Protein AF-A0A971KIL4-F1 (afdb_monomer_lite)

Secondary structure (DSSP, 8-state):
-----------------------------S---------------S-------------SHHHHHHHHHHHHHHHHHHHHHHHHHHHHHHHTT-HHHHHHHHHHHHHHHHHHHHHHHHHHHH-

Radius of gyration: 26.53 Å; chains: 1; bounding box: 62×63×62 Å

pLDDT: mean 71.05, std 25.46, range [34.28, 98.44]

Sequence (123 aa):
MHTNEHNKDGSCGCGHDHSHEHTHEHKHEGGCGCGHDHSHEHKHEDGCGCGHDHSHKVSGPDETLALLSYMLDHNRHHAEDLHEIYHSLEANGKKEAAAILHEAMDDFNKANDKLEKALKLVK

Foldseek 3Di:
DDDDDDDDDDDDDDDDDDPDDDDDDDDDPDDDPDDDDDDDDPDPDDDDPPPPPPPPPCPDLVSVLVVLVVVLVVLVVVLVVLVVVLVVCVVVVVVVVSVVSVVVSVVSVVVSVVSVVVSVVSD

Structure (mmCIF, N/CA/C/O backbone):
data_AF-A0A971KIL4-F1
#
_entry.id   AF-A0A971KIL4-F1
#
loop_
_atom_site.group_PDB
_atom_site.id
_atom_site.type_symbol
_atom_site.label_atom_id
_atom_site.label_alt_id
_atom_site.label_comp_id
_atom_site.label_asym_id
_atom_site.label_entity_id
_atom_site.label_seq_id
_atom_site.pdbx_PDB_ins_code
_atom_site.Cartn_x
_atom_site.Cartn_y
_atom_site.Cartn_z
_atom_site.occupancy
_atom_site.B_iso_or_equiv
_atom_site.auth_seq_id
_atom_site.auth_comp_id
_atom_site.auth_asym_id
_atom_site.auth_atom_id
_atom_site.pdbx_PDB_model_num
ATOM 1 N N . MET A 1 1 ? 47.989 -52.802 9.999 1.00 34.53 1 MET A N 1
ATOM 2 C CA . MET A 1 1 ? 48.931 -52.771 8.863 1.00 34.53 1 MET A CA 1
ATOM 3 C C . MET A 1 1 ? 48.214 -52.119 7.687 1.00 34.53 1 MET A C 1
ATOM 5 O O . MET A 1 1 ? 47.060 -52.459 7.478 1.00 34.53 1 MET A O 1
ATOM 9 N N . HIS A 1 2 ? 48.882 -51.140 7.060 1.00 37.81 2 HIS A N 1
ATOM 10 C CA . HIS A 1 2 ? 48.668 -50.468 5.756 1.00 37.81 2 HIS A CA 1
ATOM 11 C C . HIS A 1 2 ? 47.762 -51.199 4.730 1.00 37.81 2 HIS A C 1
ATOM 13 O O . HIS A 1 2 ? 47.792 -52.422 4.694 1.00 37.81 2 HIS A O 1
ATOM 19 N N . THR A 1 3 ? 46.960 -50.578 3.850 1.00 41.16 3 THR A N 1
ATOM 20 C CA . THR A 1 3 ? 47.078 -49.412 2.914 1.00 41.16 3 THR A CA 1
ATOM 21 C C . THR A 1 3 ? 45.628 -49.005 2.479 1.00 41.16 3 THR A C 1
ATOM 23 O O . THR A 1 3 ? 44.708 -49.732 2.837 1.00 4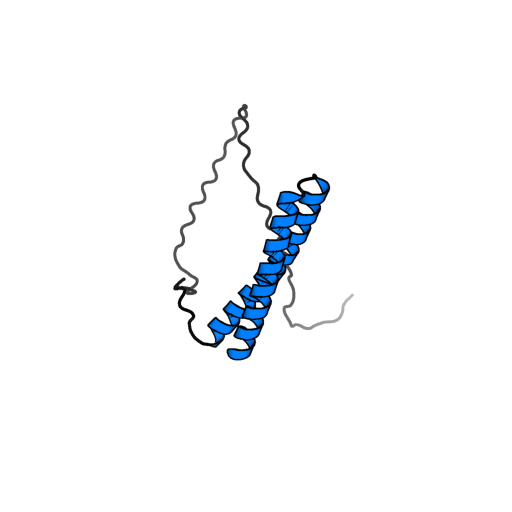1.16 3 THR A O 1
ATOM 26 N N . ASN A 1 4 ? 45.254 -47.915 1.779 1.00 41.50 4 ASN A N 1
ATOM 27 C CA . ASN A 1 4 ? 45.772 -47.346 0.525 1.00 41.50 4 ASN A CA 1
ATOM 28 C C . ASN A 1 4 ? 45.097 -45.981 0.165 1.00 41.50 4 ASN A C 1
ATOM 30 O O . ASN A 1 4 ? 43.887 -45.924 -0.018 1.00 41.50 4 ASN A O 1
ATOM 34 N N . GLU A 1 5 ? 45.918 -44.926 0.106 1.00 38.88 5 GLU A N 1
ATOM 35 C CA . GLU A 1 5 ? 46.035 -43.756 -0.811 1.00 38.88 5 GLU A CA 1
ATOM 36 C C . GLU A 1 5 ? 44.861 -43.007 -1.527 1.00 38.88 5 GLU A C 1
ATOM 38 O O . GLU A 1 5 ? 44.067 -43.609 -2.238 1.00 38.88 5 GLU A O 1
ATOM 43 N N . HIS A 1 6 ? 44.956 -41.650 -1.449 1.00 44.16 6 HIS A N 1
ATOM 44 C CA . HIS A 1 6 ? 44.762 -40.549 -2.450 1.00 44.16 6 HIS A CA 1
ATOM 45 C C . HIS A 1 6 ? 43.407 -40.375 -3.210 1.00 44.16 6 HIS A C 1
ATOM 47 O O . HIS A 1 6 ? 42.876 -41.331 -3.745 1.00 44.16 6 HIS A O 1
ATOM 53 N N . ASN A 1 7 ? 42.785 -39.185 -3.391 1.00 41.22 7 ASN A N 1
ATOM 54 C CA . ASN A 1 7 ? 43.293 -37.875 -3.861 1.00 41.22 7 ASN A CA 1
ATOM 55 C C . ASN A 1 7 ? 42.334 -36.666 -3.605 1.00 41.22 7 ASN A C 1
ATOM 57 O O . ASN A 1 7 ? 41.164 -36.840 -3.284 1.00 41.22 7 ASN A O 1
ATOM 61 N N . LYS A 1 8 ? 42.891 -35.453 -3.791 1.00 49.41 8 LYS A N 1
ATOM 62 C CA . LYS A 1 8 ? 42.362 -34.069 -3.669 1.00 49.41 8 LYS A CA 1
ATOM 63 C C . LYS A 1 8 ? 41.214 -33.709 -4.631 1.00 49.41 8 LYS A C 1
ATOM 65 O O . LYS A 1 8 ? 41.348 -34.086 -5.784 1.00 49.41 8 LYS A O 1
ATOM 70 N N . ASP A 1 9 ? 40.307 -32.813 -4.200 1.00 42.34 9 ASP A N 1
ATOM 71 C CA . ASP A 1 9 ? 40.035 -31.443 -4.723 1.00 42.34 9 ASP A CA 1
ATOM 72 C C . ASP A 1 9 ? 38.568 -30.960 -4.546 1.00 42.34 9 ASP A C 1
ATOM 74 O O . ASP A 1 9 ? 37.626 -31.738 -4.597 1.00 42.34 9 ASP A O 1
ATOM 78 N N . GLY A 1 10 ? 38.371 -29.654 -4.287 1.00 45.25 10 GLY A N 1
ATOM 79 C CA . GLY A 1 10 ? 37.047 -28.997 -4.277 1.00 45.25 10 GLY A CA 1
ATOM 80 C C . GLY A 1 10 ? 36.606 -28.398 -2.932 1.00 45.25 10 GLY A C 1
ATOM 81 O O . GLY A 1 10 ? 35.824 -28.996 -2.201 1.00 45.25 10 GLY A O 1
ATOM 82 N N . SER A 1 11 ? 37.086 -27.190 -2.614 1.00 48.53 11 SER A N 1
ATOM 83 C CA . SER A 1 11 ? 36.646 -26.392 -1.457 1.00 48.53 11 SER A CA 1
ATOM 84 C C . SER A 1 11 ? 35.153 -26.052 -1.549 1.00 48.53 11 SER A C 1
ATOM 86 O O . SER A 1 11 ? 34.736 -25.312 -2.440 1.00 48.53 11 SER A O 1
ATOM 88 N N . CYS A 1 12 ? 34.362 -26.577 -0.615 1.00 42.00 12 CYS A N 1
ATOM 89 C CA . CYS A 1 12 ? 32.964 -26.231 -0.392 1.00 42.00 12 CYS A CA 1
ATOM 90 C C . CYS A 1 12 ? 32.706 -26.144 1.118 1.00 42.00 12 CYS A C 1
ATOM 92 O O . CYS A 1 12 ? 33.065 -27.063 1.852 1.00 42.00 12 CYS A O 1
ATOM 94 N N . GLY A 1 13 ? 32.015 -25.082 1.545 1.00 45.31 13 GLY A N 1
ATOM 95 C CA . GLY A 1 13 ? 31.061 -25.179 2.652 1.00 45.31 13 GLY A CA 1
ATOM 96 C C . GLY A 1 13 ? 31.432 -24.503 3.973 1.00 45.31 13 GLY A C 1
ATOM 97 O O . GLY A 1 13 ? 31.966 -25.145 4.868 1.00 45.31 13 GLY A O 1
ATOM 98 N N . CYS A 1 14 ? 30.998 -23.253 4.143 1.00 44.22 14 CYS A N 1
ATOM 99 C CA . CYS A 1 14 ? 30.299 -22.768 5.346 1.00 44.22 14 CYS A CA 1
ATOM 100 C C . CYS A 1 14 ? 29.639 -21.421 4.966 1.00 44.22 14 CYS A C 1
ATOM 102 O O . CYS A 1 14 ? 30.295 -20.553 4.415 1.00 44.22 14 CYS A O 1
ATOM 104 N N . GLY A 1 15 ? 28.333 -21.177 5.073 1.00 50.25 15 GLY A N 1
ATOM 105 C CA . GLY A 1 15 ? 27.386 -21.698 6.043 1.00 50.25 15 GLY A CA 1
ATOM 106 C C . GLY A 1 15 ? 27.563 -20.953 7.357 1.00 50.25 15 GLY A C 1
ATOM 107 O O . GLY A 1 15 ? 28.082 -21.562 8.279 1.00 50.25 15 GLY A O 1
ATOM 108 N N . HIS A 1 16 ? 27.184 -19.670 7.427 1.00 42.47 16 HIS A N 1
ATOM 109 C CA . HIS A 1 16 ? 26.877 -19.020 8.702 1.00 42.47 16 HIS A CA 1
ATOM 110 C C . HIS A 1 16 ? 25.734 -18.009 8.562 1.00 42.47 16 HIS A C 1
ATOM 112 O O . HIS A 1 16 ? 25.772 -17.083 7.757 1.00 42.47 16 HIS A O 1
ATOM 118 N N . ASP A 1 17 ? 24.714 -18.286 9.364 1.00 45.03 17 ASP A N 1
ATOM 119 C CA . ASP A 1 17 ? 23.582 -17.460 9.753 1.00 45.03 17 ASP A CA 1
ATOM 120 C C . ASP A 1 17 ? 24.074 -16.198 10.483 1.00 45.03 17 ASP A C 1
ATOM 122 O O . ASP A 1 17 ? 24.933 -16.289 11.363 1.00 45.03 17 ASP A O 1
ATOM 126 N N . HIS A 1 18 ? 23.555 -15.024 10.120 1.00 46.28 18 HIS A N 1
ATOM 127 C CA . HIS A 1 18 ? 23.805 -13.793 10.868 1.00 46.28 18 HIS A CA 1
ATOM 128 C C . HIS A 1 18 ? 22.567 -13.423 11.689 1.00 46.28 18 HIS A C 1
ATOM 130 O O . HIS A 1 18 ? 21.834 -12.495 11.356 1.00 46.28 18 HIS A O 1
ATOM 136 N N . SER A 1 19 ? 22.362 -14.133 12.798 1.00 39.00 19 SER A N 1
ATOM 137 C CA . SER A 1 19 ? 21.598 -13.624 13.935 1.00 39.00 19 SER A CA 1
ATOM 138 C C . SER A 1 19 ? 22.345 -12.436 14.549 1.00 39.00 19 SER A C 1
ATOM 140 O O . SER A 1 19 ? 23.365 -12.612 15.217 1.00 39.00 19 SER A O 1
ATOM 142 N N . HIS A 1 20 ? 21.855 -11.216 14.327 1.00 48.28 20 HIS A N 1
ATOM 143 C CA . HIS A 1 20 ? 22.354 -10.035 15.029 1.00 48.28 20 HIS A CA 1
ATOM 144 C C . 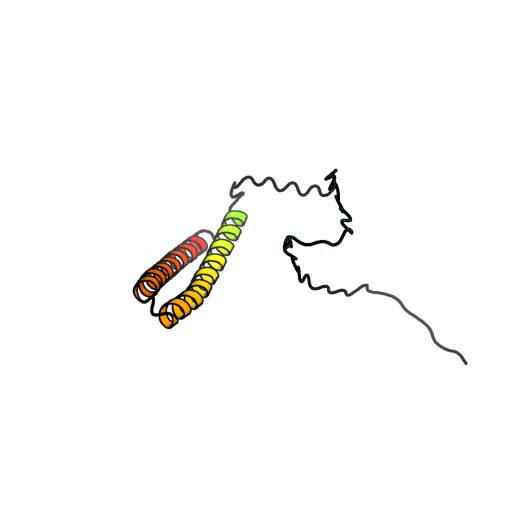HIS A 1 20 ? 21.530 -9.797 16.300 1.00 48.28 20 HIS A C 1
ATOM 146 O O . HIS A 1 20 ? 20.505 -9.117 16.272 1.00 48.28 20 HIS A O 1
ATOM 152 N N . GLU A 1 21 ? 22.002 -10.331 17.430 1.00 34.28 21 GLU A N 1
ATOM 153 C CA . GLU A 1 21 ? 21.591 -9.836 18.747 1.00 34.28 21 GLU A CA 1
ATOM 154 C C . GLU A 1 21 ? 22.125 -8.412 18.938 1.00 34.28 21 GLU A C 1
ATOM 156 O O . GLU A 1 21 ? 23.303 -8.135 18.706 1.00 34.28 21 GLU A O 1
ATOM 161 N N . HIS A 1 22 ? 21.260 -7.504 19.375 1.00 50.06 22 HIS A N 1
ATOM 162 C CA . HIS A 1 22 ? 21.653 -6.194 19.878 1.00 50.06 22 HIS A CA 1
ATOM 163 C C . HIS A 1 22 ? 21.232 -6.098 21.341 1.00 50.06 22 HIS A C 1
ATOM 165 O O . HIS A 1 22 ? 20.062 -6.254 21.687 1.00 50.06 22 HIS A O 1
ATOM 171 N N . THR A 1 23 ? 22.207 -5.856 22.210 1.00 35.62 23 THR A N 1
ATOM 172 C CA . THR A 1 23 ? 22.003 -5.592 23.631 1.00 35.62 23 THR A CA 1
ATOM 173 C C . THR A 1 23 ? 21.821 -4.090 23.842 1.00 35.62 23 THR A C 1
ATOM 175 O O . THR A 1 23 ? 22.643 -3.281 23.417 1.00 35.62 23 THR A O 1
ATOM 178 N N . HIS A 1 24 ? 20.726 -3.701 24.497 1.00 47.81 24 HIS A N 1
ATOM 179 C CA . HIS A 1 24 ? 20.520 -2.331 24.963 1.00 47.81 24 HIS A CA 1
ATOM 180 C C . HIS A 1 24 ? 21.047 -2.174 26.392 1.00 47.81 24 HIS A C 1
ATOM 182 O O . HIS A 1 24 ? 20.821 -3.019 27.258 1.00 47.81 24 HIS A O 1
ATOM 188 N N . GLU A 1 25 ? 21.744 -1.068 26.636 1.00 34.56 25 GLU A N 1
ATOM 189 C CA . GLU A 1 25 ? 22.311 -0.724 27.935 1.00 34.56 25 GLU A CA 1
ATOM 190 C C . GLU A 1 25 ? 21.208 -0.227 28.890 1.00 34.56 25 GLU A C 1
ATOM 192 O O . GLU A 1 25 ? 20.620 0.839 28.697 1.00 34.56 25 GLU A O 1
ATOM 197 N N . HIS A 1 26 ? 20.925 -0.992 29.947 1.00 46.47 26 HIS A N 1
ATOM 198 C CA . HIS A 1 26 ? 20.151 -0.520 31.094 1.00 46.47 26 HIS A CA 1
ATOM 199 C C . HIS A 1 26 ? 21.110 0.052 32.139 1.00 46.47 26 HIS A C 1
ATOM 201 O O . HIS A 1 26 ? 21.836 -0.688 32.804 1.00 46.47 26 HIS A O 1
ATOM 207 N N . LYS A 1 27 ? 21.095 1.374 32.336 1.00 36.97 27 LYS A N 1
ATOM 208 C CA . LYS A 1 27 ? 21.819 1.987 33.451 1.00 36.97 27 LYS A CA 1
ATOM 209 C C . LYS A 1 27 ? 21.053 1.740 34.753 1.00 36.97 27 LYS A C 1
ATOM 211 O O . LYS A 1 27 ? 20.082 2.431 35.052 1.00 36.97 27 LYS A O 1
ATOM 216 N N . HIS A 1 28 ? 21.505 0.765 35.534 1.00 40.69 28 HIS A N 1
ATOM 217 C CA . HIS A 1 28 ? 21.125 0.631 36.936 1.00 40.69 28 HIS A CA 1
ATOM 218 C C . HIS A 1 28 ? 21.890 1.672 37.770 1.00 40.69 28 HIS A C 1
ATOM 220 O O . HIS A 1 28 ? 23.121 1.664 37.819 1.00 40.69 28 HIS A O 1
ATOM 226 N N . GLU A 1 29 ? 21.173 2.570 38.450 1.00 45.03 29 GLU A N 1
ATOM 227 C CA . GLU A 1 29 ? 21.714 3.263 39.622 1.00 45.03 29 GLU A CA 1
ATOM 228 C C . GLU A 1 29 ? 21.949 2.220 40.721 1.00 45.03 29 GLU A C 1
ATOM 230 O O . GLU A 1 29 ? 21.014 1.793 41.396 1.00 45.03 29 GLU A O 1
ATOM 235 N N . GLY A 1 30 ? 23.192 1.764 40.887 1.00 42.97 30 GLY A N 1
ATOM 236 C CA . GLY A 1 30 ? 23.525 0.875 41.998 1.00 42.97 30 GLY A CA 1
ATOM 237 C C . GLY A 1 30 ? 24.836 0.114 41.849 1.00 42.97 30 GLY A C 1
ATOM 238 O O . GLY A 1 30 ? 24.864 -0.981 41.308 1.00 42.97 30 GLY A O 1
ATOM 239 N N . GLY A 1 31 ? 25.905 0.696 42.396 1.00 49.31 31 GLY A N 1
ATOM 240 C CA . GLY A 1 31 ? 27.009 0.009 43.077 1.00 49.31 31 GLY A CA 1
ATOM 241 C C . GLY A 1 31 ? 27.484 -1.358 42.567 1.00 49.31 31 GLY A C 1
ATOM 242 O O . GLY A 1 31 ? 27.201 -2.370 43.198 1.00 49.31 31 GLY A O 1
ATOM 243 N N . CYS A 1 32 ? 28.361 -1.373 41.563 1.00 41.34 32 CYS A N 1
ATOM 244 C CA . CYS A 1 32 ? 29.484 -2.315 41.522 1.00 41.34 32 CYS A CA 1
ATOM 245 C C . CYS A 1 32 ? 30.609 -1.737 40.647 1.00 41.34 32 CYS A C 1
ATOM 247 O O . CYS A 1 32 ? 30.411 -1.434 39.474 1.00 41.34 32 CYS A O 1
ATOM 249 N N . GLY A 1 33 ? 31.775 -1.503 41.252 1.00 50.66 33 GLY A N 1
ATOM 250 C CA . GLY A 1 33 ? 32.936 -0.865 40.634 1.00 50.66 33 GLY A CA 1
ATOM 251 C C . GLY A 1 33 ? 33.735 -1.809 39.739 1.00 50.66 33 GLY A C 1
ATOM 252 O O . GLY A 1 33 ? 34.812 -2.256 40.124 1.00 50.66 33 GLY A O 1
ATOM 253 N N . CYS A 1 34 ? 33.230 -2.067 38.537 1.00 48.56 34 CYS A N 1
ATOM 254 C CA . CYS A 1 34 ? 33.982 -2.698 37.452 1.00 48.56 34 CYS A CA 1
ATOM 255 C C . CYS A 1 34 ? 33.519 -2.159 36.088 1.00 48.56 34 CYS A C 1
ATOM 257 O O . CYS A 1 34 ? 33.018 -2.889 35.240 1.00 48.56 34 CYS A O 1
ATOM 259 N N . GLY A 1 35 ? 33.682 -0.849 35.886 1.00 42.19 35 GLY A N 1
ATOM 260 C CA . GLY A 1 35 ? 33.575 -0.236 34.565 1.00 42.19 35 GLY A CA 1
ATOM 261 C C . GLY A 1 35 ? 34.864 -0.472 33.786 1.00 42.19 35 GLY A C 1
ATOM 262 O O . GLY A 1 35 ? 35.849 0.225 34.014 1.00 42.19 35 GLY A O 1
ATOM 263 N N . HIS A 1 36 ? 34.872 -1.456 32.892 1.00 46.16 36 HIS A N 1
ATOM 264 C CA . HIS A 1 36 ? 35.843 -1.466 31.804 1.00 46.16 36 HIS A CA 1
ATOM 265 C C . HIS A 1 36 ? 35.183 -0.812 30.593 1.00 46.16 36 HIS A C 1
ATOM 267 O O . HIS A 1 36 ? 34.281 -1.374 29.980 1.00 46.16 36 HIS A O 1
ATOM 273 N N . ASP A 1 37 ? 35.621 0.411 30.312 1.00 46.53 37 ASP A N 1
ATOM 274 C CA . ASP A 1 37 ? 35.336 1.134 29.081 1.00 46.53 37 ASP A CA 1
ATOM 275 C C . ASP A 1 37 ? 36.111 0.456 27.943 1.00 46.53 37 ASP A C 1
ATOM 277 O O . ASP A 1 37 ? 37.342 0.378 27.977 1.00 46.53 37 ASP A O 1
ATOM 281 N N . HIS A 1 38 ? 35.398 -0.084 26.959 1.00 49.03 38 HIS A N 1
ATOM 282 C CA . HIS A 1 38 ? 35.995 -0.517 25.700 1.00 49.03 38 HIS A CA 1
ATOM 283 C C . HIS A 1 38 ? 35.612 0.485 24.613 1.00 49.03 38 HIS A C 1
ATOM 285 O O . HIS A 1 38 ? 34.733 0.232 23.794 1.00 49.03 38 HIS A O 1
ATOM 291 N N . SER A 1 39 ? 36.281 1.638 24.601 1.00 40.41 39 SER A N 1
ATOM 292 C CA . SER A 1 39 ? 36.290 2.516 23.434 1.00 40.41 39 SER A CA 1
ATOM 293 C C . SER A 1 39 ? 37.088 1.853 22.306 1.00 40.41 39 SER A C 1
ATOM 295 O O . SER A 1 39 ? 38.319 1.779 22.348 1.00 40.41 39 SER A O 1
ATOM 297 N N . HIS A 1 40 ? 36.387 1.333 21.298 1.00 47.88 40 HIS A N 1
ATOM 298 C CA . HIS A 1 40 ? 36.994 0.992 20.017 1.00 47.88 40 HIS A CA 1
ATOM 299 C C . HIS A 1 40 ? 36.880 2.195 19.081 1.00 47.88 40 HIS A C 1
ATOM 301 O O . HIS A 1 40 ? 35.817 2.516 18.553 1.00 47.88 40 HIS A O 1
ATOM 307 N N . GLU A 1 41 ? 38.012 2.861 18.877 1.00 37.78 41 GLU A N 1
ATOM 308 C CA . GLU A 1 41 ? 38.193 3.871 17.844 1.00 37.78 41 GLU A CA 1
ATOM 309 C C . GLU A 1 41 ? 38.161 3.171 16.473 1.00 37.78 41 GLU A C 1
ATOM 311 O O . GLU A 1 41 ? 39.140 2.561 16.038 1.00 37.78 41 GLU A O 1
ATOM 316 N N . HIS A 1 42 ? 37.019 3.207 15.782 1.00 48.91 42 HIS A N 1
ATOM 317 C CA . HIS A 1 42 ? 36.951 2.747 14.397 1.00 48.91 42 HIS A CA 1
ATOM 318 C C . HIS A 1 42 ? 37.537 3.817 13.475 1.00 48.91 42 HIS A C 1
ATOM 320 O O . HIS A 1 42 ? 36.844 4.677 12.933 1.00 48.91 42 HIS A O 1
ATOM 326 N N . LYS A 1 43 ? 38.856 3.737 13.288 1.00 36.91 43 LYS A N 1
ATOM 327 C CA . LYS A 1 43 ? 39.549 4.325 12.144 1.00 36.91 43 LYS A CA 1
ATOM 328 C C . LYS A 1 43 ? 39.020 3.650 10.872 1.00 36.91 43 LYS A C 1
ATOM 330 O O . LYS A 1 43 ? 39.376 2.512 10.580 1.00 36.91 43 LYS A O 1
ATOM 335 N N . HIS A 1 44 ? 38.173 4.335 10.110 1.00 46.53 44 HIS A N 1
ATOM 336 C CA . HIS A 1 44 ? 37.916 3.964 8.720 1.00 46.53 44 HIS A CA 1
ATOM 337 C C . HIS A 1 44 ? 39.003 4.594 7.840 1.00 46.53 44 HIS A C 1
ATOM 339 O O . HIS A 1 44 ? 38.785 5.632 7.225 1.00 46.53 44 HIS A O 1
ATOM 345 N N . GLU A 1 45 ? 40.189 3.982 7.816 1.00 42.00 45 GLU A N 1
ATOM 346 C CA . GLU A 1 45 ? 41.163 4.189 6.737 1.00 42.00 45 GLU A CA 1
ATOM 347 C C . GLU A 1 45 ? 40.999 3.049 5.719 1.00 42.00 45 GLU A C 1
ATOM 349 O O . GLU A 1 45 ? 41.356 1.903 5.982 1.00 42.00 45 GLU A O 1
ATOM 354 N N . ASP A 1 46 ? 40.371 3.413 4.597 1.00 48.88 46 ASP A N 1
ATOM 355 C CA . ASP A 1 46 ? 40.573 2.947 3.220 1.00 48.88 46 ASP A CA 1
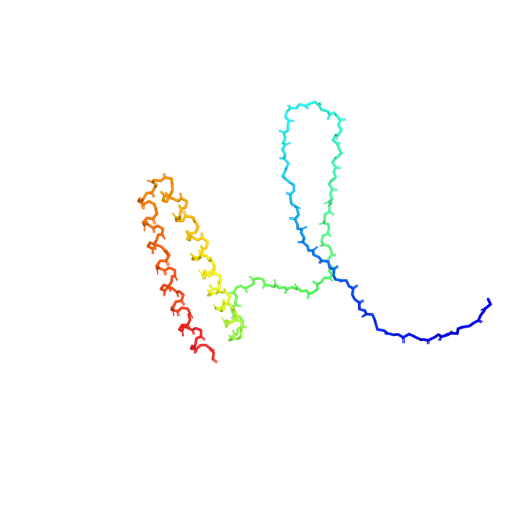ATOM 356 C C . ASP A 1 46 ? 40.658 1.437 2.926 1.00 48.88 46 ASP A C 1
ATOM 358 O O . ASP A 1 46 ? 41.654 0.779 3.223 1.00 48.88 46 ASP A O 1
ATOM 362 N N . GLY A 1 47 ? 39.692 0.902 2.156 1.00 46.94 47 GLY A N 1
ATOM 363 C CA . GLY A 1 47 ? 39.983 -0.352 1.445 1.00 46.94 47 GLY A CA 1
ATOM 364 C C . GLY A 1 47 ? 38.883 -1.190 0.794 1.00 46.94 47 GLY A C 1
ATOM 365 O O . GLY A 1 47 ? 39.212 -2.273 0.323 1.00 46.94 47 GLY A O 1
ATOM 366 N N . CYS A 1 48 ? 37.625 -0.753 0.687 1.00 41.31 48 CYS A N 1
ATOM 367 C CA . CYS A 1 48 ? 36.770 -1.222 -0.416 1.00 41.31 48 CYS A CA 1
ATOM 368 C C . CYS A 1 48 ? 36.356 -0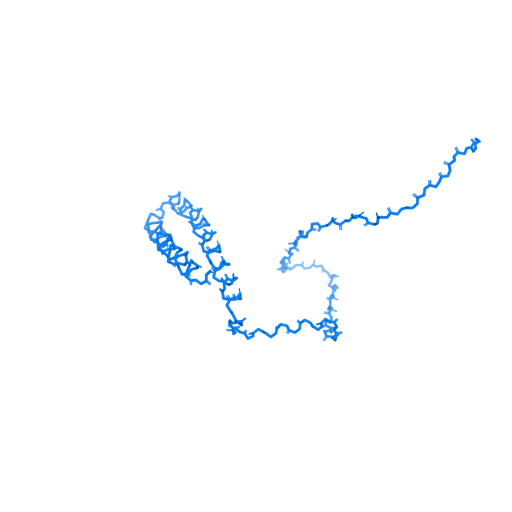.011 -1.229 1.00 41.31 48 CYS A C 1
ATOM 370 O O . CYS A 1 48 ? 35.572 0.812 -0.766 1.00 41.31 48 CYS A O 1
ATOM 372 N N . GLY A 1 49 ? 36.886 0.086 -2.449 1.00 46.22 49 GLY A N 1
ATOM 373 C CA . GLY A 1 49 ? 36.476 1.034 -3.485 1.00 46.22 49 GLY A CA 1
ATOM 374 C C . GLY A 1 49 ? 35.072 0.748 -4.016 1.00 46.22 49 GLY A C 1
ATOM 375 O O . GLY A 1 49 ? 34.856 0.703 -5.220 1.00 46.22 49 GLY A O 1
ATOM 376 N N . CYS A 1 50 ? 34.123 0.542 -3.117 1.00 44.06 50 CYS A N 1
ATOM 377 C CA . CYS A 1 50 ? 32.708 0.508 -3.389 1.00 44.06 50 CYS A CA 1
ATOM 378 C C . CYS A 1 50 ? 32.117 1.829 -2.872 1.00 44.06 50 CYS A C 1
ATOM 380 O O . CYS A 1 50 ? 31.292 1.874 -1.964 1.00 44.06 50 CYS A O 1
ATOM 382 N N . GLY A 1 51 ? 32.618 2.933 -3.444 1.00 45.12 51 GLY A N 1
ATOM 383 C CA . GLY A 1 51 ? 32.031 4.260 -3.315 1.00 45.12 51 GLY A CA 1
ATOM 384 C C . GLY A 1 51 ? 30.674 4.266 -4.002 1.00 45.12 51 GLY A C 1
ATOM 385 O O . GLY A 1 51 ? 30.554 4.701 -5.144 1.00 45.12 51 GLY A O 1
ATOM 386 N N . HIS A 1 52 ? 29.657 3.742 -3.328 1.00 48.62 52 HIS A N 1
ATOM 387 C CA . HIS A 1 52 ? 28.285 4.008 -3.710 1.00 48.62 52 HIS A CA 1
ATOM 388 C C . HIS A 1 52 ? 27.953 5.408 -3.209 1.00 48.62 52 HIS A C 1
ATOM 390 O O . HIS A 1 52 ? 27.533 5.625 -2.077 1.00 48.62 52 HIS A O 1
ATOM 396 N N . ASP A 1 53 ? 28.243 6.368 -4.081 1.00 46.66 53 ASP A N 1
ATOM 397 C CA . ASP A 1 53 ? 27.632 7.684 -4.089 1.00 46.66 53 ASP A CA 1
ATOM 398 C C . ASP A 1 53 ? 26.120 7.502 -3.886 1.00 46.66 53 ASP A C 1
ATOM 400 O O . ASP A 1 53 ? 25.422 7.016 -4.773 1.00 46.66 53 ASP A O 1
ATOM 404 N N . HIS A 1 54 ? 25.599 7.855 -2.706 1.00 49.88 54 HIS A N 1
ATOM 405 C CA . HIS A 1 54 ? 24.156 7.930 -2.445 1.00 49.88 54 HIS A CA 1
ATOM 406 C C . HIS A 1 54 ? 23.548 9.156 -3.140 1.00 49.88 54 HIS A C 1
ATOM 408 O O . HIS A 1 54 ? 22.761 9.913 -2.571 1.00 49.88 54 HIS A O 1
ATOM 414 N N . SER A 1 55 ? 23.919 9.381 -4.395 1.00 51.31 55 SER A N 1
ATOM 415 C CA . SER A 1 55 ? 23.140 10.221 -5.273 1.00 51.31 55 SER A CA 1
ATOM 416 C C . SER A 1 55 ? 21.899 9.414 -5.612 1.00 51.31 55 SER A C 1
ATOM 418 O O . SER A 1 55 ? 21.972 8.414 -6.319 1.00 51.31 55 SER A O 1
ATOM 420 N N . HIS A 1 56 ? 20.746 9.835 -5.086 1.00 50.28 56 HIS A N 1
ATOM 421 C CA . HIS A 1 56 ? 19.410 9.362 -5.476 1.00 50.28 56 HIS A CA 1
ATOM 422 C C . HIS A 1 56 ? 19.080 9.745 -6.930 1.00 50.28 56 HIS A C 1
ATOM 424 O O . HIS A 1 56 ? 18.002 10.248 -7.252 1.00 50.28 56 HIS A O 1
ATOM 430 N N . LYS A 1 57 ? 20.041 9.571 -7.828 1.00 57.78 57 LYS A N 1
ATOM 431 C CA . LYS A 1 57 ? 19.859 9.674 -9.253 1.00 57.78 57 LYS A CA 1
ATOM 432 C C . LYS A 1 57 ? 19.519 8.273 -9.702 1.00 57.78 57 LYS A C 1
ATOM 434 O O . LYS A 1 57 ? 20.370 7.397 -9.662 1.00 57.78 57 LYS A O 1
ATOM 439 N N . VAL A 1 58 ? 18.274 8.086 -10.118 1.00 59.69 58 VAL A N 1
ATOM 440 C CA . VAL A 1 58 ? 17.850 6.856 -10.780 1.00 59.69 58 VAL A CA 1
ATOM 441 C C . VAL A 1 58 ? 18.715 6.716 -12.037 1.00 59.69 58 VAL A C 1
ATOM 443 O O . VAL A 1 58 ? 18.507 7.423 -13.028 1.00 59.69 58 VAL A O 1
ATOM 446 N N . SER A 1 59 ? 19.775 5.914 -11.964 1.00 66.81 59 SER A N 1
ATOM 447 C CA . SER A 1 59 ? 20.818 5.841 -12.983 1.00 66.81 59 SER A CA 1
ATOM 448 C C . SER A 1 59 ? 20.428 4.781 -14.003 1.00 66.81 59 SER A C 1
ATOM 450 O O . SER A 1 59 ? 20.948 3.674 -14.065 1.00 66.81 59 SER A O 1
ATOM 452 N N . GLY A 1 60 ? 19.472 5.161 -14.848 1.00 75.62 60 GLY A N 1
ATOM 453 C CA . GLY A 1 60 ? 19.079 4.393 -16.022 1.00 75.62 60 GLY A CA 1
ATOM 454 C C . GLY A 1 60 ? 17.823 3.531 -15.844 1.00 75.62 60 GLY A C 1
ATOM 455 O O . GLY A 1 60 ? 17.257 3.428 -14.750 1.00 75.62 60 GLY A O 1
ATOM 456 N N . PRO A 1 61 ? 17.336 2.947 -16.953 1.00 82.06 61 PRO A N 1
ATOM 457 C CA . PRO A 1 61 ? 16.083 2.193 -16.979 1.00 82.06 61 PRO A CA 1
ATOM 458 C C . PRO A 1 61 ? 16.118 0.948 -16.080 1.00 82.06 61 PRO A C 1
ATOM 460 O O . PRO A 1 61 ? 15.136 0.685 -15.389 1.00 82.06 61 PRO A O 1
ATOM 463 N N . ASP A 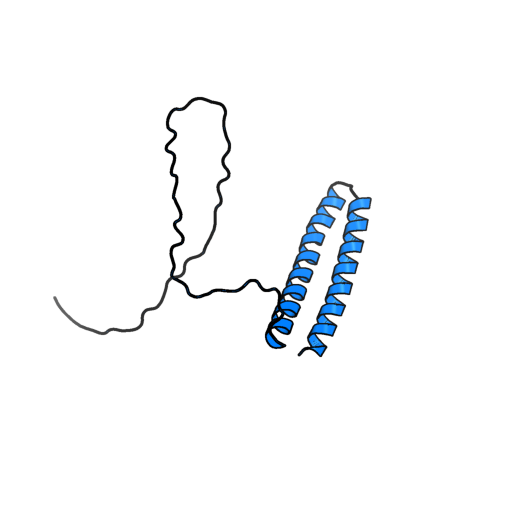1 62 ? 17.252 0.247 -16.009 1.00 87.56 62 ASP A N 1
ATOM 464 C CA . ASP A 1 62 ? 17.394 -0.966 -15.192 1.00 87.56 62 ASP A CA 1
ATOM 465 C C . ASP A 1 62 ? 17.332 -0.662 -13.688 1.00 87.56 62 ASP A C 1
ATOM 467 O O . ASP A 1 62 ? 16.650 -1.360 -12.938 1.00 87.56 62 ASP A O 1
ATOM 471 N N . GLU A 1 63 ? 17.969 0.425 -13.242 1.00 88.25 63 GLU A N 1
ATOM 472 C CA . GLU A 1 63 ? 17.877 0.873 -11.848 1.00 88.25 63 GLU A CA 1
ATOM 473 C C . GLU A 1 63 ? 16.464 1.368 -11.512 1.00 88.25 63 GLU A C 1
ATOM 475 O O . GLU A 1 63 ? 15.930 1.054 -10.449 1.00 88.25 63 GLU A O 1
ATOM 480 N N . THR A 1 64 ? 15.811 2.072 -12.446 1.00 90.12 64 THR A N 1
ATOM 481 C CA . THR A 1 64 ? 14.404 2.489 -12.296 1.00 90.12 64 THR A CA 1
ATOM 482 C C . THR A 1 64 ? 13.494 1.280 -12.085 1.00 90.12 64 THR A C 1
ATOM 484 O O . THR A 1 64 ? 12.626 1.288 -11.211 1.00 90.12 64 THR A O 1
ATOM 487 N N . LEU A 1 65 ? 13.700 0.225 -12.874 1.00 92.75 65 LEU A N 1
ATOM 488 C CA . LEU A 1 65 ? 12.935 -1.011 -12.794 1.00 92.75 65 LEU A CA 1
ATOM 489 C C . LEU A 1 65 ? 13.203 -1.764 -11.488 1.00 92.75 65 LEU A C 1
ATOM 491 O O . LEU A 1 65 ? 12.253 -2.243 -10.863 1.00 92.75 65 LEU A O 1
ATOM 495 N N . ALA A 1 66 ? 14.462 -1.840 -11.054 1.00 93.06 66 ALA A N 1
ATOM 496 C CA . ALA A 1 66 ? 14.835 -2.453 -9.783 1.00 93.06 66 ALA A CA 1
ATOM 497 C C . ALA A 1 66 ? 14.186 -1.718 -8.602 1.00 93.06 66 ALA A C 1
ATOM 499 O O . ALA A 1 66 ? 13.552 -2.350 -7.756 1.00 93.06 66 ALA A O 1
ATOM 500 N N . LEU A 1 67 ? 14.254 -0.383 -8.590 1.00 93.25 67 LEU A N 1
ATOM 501 C CA . LEU A 1 67 ? 13.673 0.436 -7.532 1.00 93.25 67 LEU A CA 1
ATOM 502 C C . LEU A 1 67 ? 12.146 0.319 -7.489 1.00 93.25 67 LEU A C 1
ATOM 504 O O . LEU A 1 67 ? 11.580 0.117 -6.419 1.00 93.25 67 LEU A O 1
ATOM 508 N N . LEU A 1 68 ? 11.464 0.398 -8.636 1.00 93.75 68 LEU A N 1
ATOM 509 C CA . LEU A 1 68 ? 10.007 0.229 -8.690 1.00 93.75 68 LEU A CA 1
ATOM 510 C C . LEU A 1 68 ? 9.571 -1.172 -8.248 1.00 93.75 68 LEU A C 1
ATOM 512 O O . LEU A 1 68 ? 8.556 -1.302 -7.566 1.00 93.75 68 LEU A O 1
ATOM 516 N N . SER A 1 69 ? 10.336 -2.207 -8.610 1.00 95.50 69 SER A N 1
ATOM 517 C CA . SER A 1 69 ? 10.074 -3.583 -8.170 1.00 95.50 69 SER A CA 1
ATOM 518 C C . SER A 1 69 ? 10.202 -3.705 -6.655 1.00 95.50 69 SER A C 1
ATOM 520 O O . SER A 1 69 ? 9.302 -4.239 -6.012 1.00 95.50 69 SER A O 1
ATOM 522 N N . TYR A 1 70 ? 11.282 -3.157 -6.092 1.00 95.88 70 TYR A N 1
ATOM 523 C CA . TYR A 1 70 ? 11.516 -3.137 -4.651 1.00 95.88 70 TYR A CA 1
ATOM 524 C C . TYR A 1 70 ? 10.401 -2.397 -3.905 1.00 95.88 70 TYR A C 1
ATOM 526 O O . TYR A 1 70 ? 9.848 -2.926 -2.949 1.00 95.88 70 TYR A O 1
ATOM 534 N N . MET A 1 71 ? 10.022 -1.199 -4.359 1.00 95.75 71 MET A N 1
ATOM 535 C CA . MET A 1 71 ? 8.987 -0.402 -3.692 1.00 95.75 71 MET A CA 1
ATOM 536 C C . MET A 1 71 ? 7.614 -1.082 -3.732 1.00 95.75 71 MET A C 1
ATOM 538 O O . MET A 1 71 ? 6.863 -1.004 -2.764 1.00 95.75 71 MET A O 1
ATOM 542 N N . LEU A 1 72 ? 7.282 -1.769 -4.830 1.00 96.12 72 LEU A N 1
ATOM 543 C CA . LEU A 1 72 ? 6.047 -2.548 -4.925 1.00 96.12 72 LEU A CA 1
ATOM 544 C C . LEU A 1 72 ? 6.034 -3.714 -3.930 1.00 96.12 72 LEU A C 1
ATOM 546 O O . LEU A 1 72 ? 5.032 -3.921 -3.249 1.00 96.12 72 LEU A O 1
ATOM 550 N N . ASP A 1 73 ? 7.127 -4.469 -3.857 1.00 96.38 73 ASP A N 1
ATOM 551 C CA . ASP A 1 73 ? 7.258 -5.595 -2.932 1.00 96.38 73 ASP A CA 1
ATOM 552 C C . ASP A 1 73 ? 7.180 -5.127 -1.471 1.00 96.38 73 ASP A C 1
ATOM 554 O O . ASP A 1 73 ? 6.369 -5.618 -0.686 1.00 96.38 73 ASP A O 1
ATOM 558 N N . HIS A 1 74 ? 7.916 -4.065 -1.147 1.00 95.31 74 HIS A N 1
ATOM 559 C CA . HIS A 1 74 ? 7.934 -3.461 0.179 1.00 95.31 74 HIS A CA 1
ATOM 560 C C . HIS A 1 74 ? 6.557 -2.942 0.615 1.00 95.31 74 HIS A C 1
ATOM 562 O O . HIS A 1 74 ? 6.114 -3.190 1.736 1.00 95.31 74 HIS A O 1
ATOM 568 N N . ASN A 1 75 ? 5.828 -2.273 -0.281 1.00 93.75 75 ASN A N 1
ATOM 569 C CA . ASN A 1 75 ? 4.486 -1.789 0.030 1.00 93.75 75 ASN A CA 1
ATOM 570 C C . ASN A 1 75 ? 3.471 -2.922 0.231 1.00 93.75 75 ASN A C 1
ATOM 572 O O . ASN A 1 75 ? 2.502 -2.739 0.967 1.00 93.75 75 ASN A O 1
ATOM 576 N N . ARG A 1 76 ? 3.641 -4.073 -0.433 1.00 95.31 76 ARG A N 1
ATOM 577 C CA . ARG A 1 76 ? 2.789 -5.251 -0.201 1.00 95.31 76 ARG A CA 1
ATOM 578 C C . ARG A 1 76 ? 3.026 -5.819 1.191 1.00 95.31 76 ARG A C 1
ATOM 580 O O . ARG A 1 76 ? 2.059 -6.028 1.912 1.00 95.31 76 ARG A O 1
ATOM 587 N N . HIS A 1 77 ? 4.289 -5.948 1.587 1.00 95.50 77 HIS A N 1
ATOM 588 C CA . HIS A 1 77 ? 4.643 -6.379 2.935 1.00 95.50 77 HIS A CA 1
ATOM 589 C C . HIS A 1 77 ? 4.077 -5.436 4.005 1.00 95.50 77 HIS A C 1
ATOM 591 O O . HIS A 1 77 ? 3.463 -5.881 4.966 1.00 95.50 77 HIS A O 1
ATOM 597 N N . HIS A 1 78 ? 4.173 -4.118 3.806 1.00 94.69 78 HIS A N 1
ATOM 598 C CA . HIS A 1 78 ? 3.550 -3.168 4.727 1.00 94.69 78 HIS A CA 1
ATOM 599 C C . HIS A 1 78 ? 2.033 -3.330 4.831 1.00 94.69 78 HIS A C 1
ATOM 601 O O . HIS A 1 78 ? 1.492 -3.233 5.928 1.00 94.69 78 HIS A O 1
ATOM 607 N N . ALA A 1 79 ? 1.330 -3.588 3.727 1.00 93.31 79 ALA A N 1
ATOM 608 C CA . ALA A 1 79 ? -0.106 -3.851 3.789 1.00 93.31 79 ALA A CA 1
ATOM 609 C C . ALA A 1 79 ? -0.425 -5.104 4.632 1.00 93.31 79 ALA A C 1
ATOM 611 O O . ALA A 1 79 ? -1.426 -5.112 5.346 1.00 93.31 79 ALA A O 1
ATOM 612 N N . GLU A 1 80 ? 0.433 -6.127 4.595 1.00 91.25 80 GLU A N 1
ATOM 613 C CA . GLU A 1 80 ? 0.319 -7.329 5.430 1.00 91.25 80 GLU A CA 1
ATOM 614 C C . GLU A 1 80 ? 0.591 -7.021 6.913 1.00 91.25 80 GLU A C 1
ATOM 616 O O . GLU A 1 80 ? -0.248 -7.341 7.757 1.00 91.25 80 GLU A O 1
ATOM 621 N N . ASP A 1 81 ? 1.676 -6.305 7.233 1.00 95.12 81 ASP A N 1
ATOM 622 C CA . ASP A 1 81 ? 2.010 -5.883 8.606 1.00 95.12 81 ASP A CA 1
ATOM 623 C C . ASP A 1 81 ? 0.868 -5.068 9.246 1.00 95.12 81 ASP A C 1
ATOM 625 O O . ASP A 1 81 ? 0.515 -5.231 10.420 1.00 95.12 81 ASP A O 1
ATOM 629 N N . LEU A 1 82 ? 0.237 -4.184 8.464 1.00 96.31 82 LEU A N 1
ATOM 630 C CA . LEU A 1 82 ? -0.887 -3.374 8.933 1.00 96.31 82 LEU A CA 1
ATOM 631 C C . LEU A 1 82 ? -2.129 -4.219 9.255 1.00 96.31 82 LEU A C 1
ATOM 633 O O . LEU A 1 82 ? -2.906 -3.834 10.133 1.00 96.31 82 LEU A O 1
ATOM 637 N N . HIS A 1 83 ? -2.305 -5.379 8.619 1.00 94.81 83 HIS A N 1
ATOM 638 C CA . HIS A 1 83 ? -3.408 -6.294 8.918 1.00 94.81 83 HIS A CA 1
ATOM 639 C C . HIS A 1 83 ? -3.283 -6.896 10.330 1.00 94.81 83 HIS A C 1
ATOM 641 O O . HIS A 1 83 ? -4.280 -7.049 11.043 1.00 94.81 83 HIS A O 1
ATOM 647 N N . GLU A 1 84 ? -2.059 -7.178 10.787 1.00 95.62 84 GLU A N 1
ATOM 648 C CA . GLU A 1 84 ? -1.815 -7.639 12.160 1.00 95.62 84 GLU A CA 1
ATOM 649 C C . GLU A 1 84 ? -2.164 -6.553 13.185 1.00 95.62 84 GLU A C 1
ATOM 651 O O . GLU A 1 84 ? -2.844 -6.806 14.189 1.00 95.62 84 GLU A O 1
ATOM 656 N N . ILE A 1 85 ? -1.764 -5.310 12.900 1.00 97.50 85 ILE A N 1
ATOM 657 C CA . ILE A 1 85 ? -2.086 -4.152 13.740 1.00 97.50 85 ILE A CA 1
ATOM 658 C C . ILE A 1 85 ? -3.602 -3.929 13.776 1.00 97.50 85 ILE A C 1
ATOM 660 O O . ILE A 1 85 ? -4.158 -3.692 14.850 1.00 97.50 85 ILE A O 1
ATOM 664 N N . TYR A 1 86 ? -4.287 -4.058 12.638 1.00 97.69 86 TYR A N 1
ATOM 665 C CA . TYR A 1 86 ? -5.743 -3.958 12.546 1.00 97.69 86 TYR A CA 1
ATOM 666 C C . TYR A 1 86 ? -6.442 -4.932 13.504 1.00 97.69 86 TYR A C 1
ATOM 668 O O . TYR A 1 86 ? -7.286 -4.517 14.304 1.00 97.69 86 TYR A O 1
ATOM 676 N N . HIS A 1 87 ? -6.047 -6.208 13.504 1.00 97.06 87 HIS A N 1
ATOM 677 C CA . HIS A 1 87 ? -6.617 -7.197 14.420 1.00 97.06 87 HIS A CA 1
ATOM 678 C C . HIS A 1 87 ? -6.339 -6.878 15.890 1.00 97.06 87 HIS A C 1
ATOM 680 O O . HIS A 1 87 ? -7.221 -7.048 16.735 1.00 97.06 87 HIS A O 1
ATOM 686 N N . SER A 1 88 ? -5.146 -6.368 16.202 1.00 97.94 88 SER A N 1
ATOM 687 C CA . SER A 1 88 ? -4.825 -5.898 17.550 1.00 97.94 88 SER A CA 1
ATOM 688 C C . SER A 1 88 ? -5.726 -4.730 17.972 1.00 97.94 88 SER A C 1
ATOM 690 O O . SER A 1 88 ? -6.249 -4.719 19.089 1.00 97.94 88 SER A O 1
ATOM 692 N N . LEU A 1 89 ? -5.981 -3.763 17.087 1.00 98.25 89 LEU A N 1
ATOM 693 C CA . LEU A 1 89 ? -6.872 -2.633 17.368 1.00 98.25 89 LEU A CA 1
ATOM 694 C C . LEU A 1 89 ? -8.315 -3.089 17.624 1.00 98.25 89 LEU A C 1
ATOM 696 O O . LEU A 1 89 ? -8.915 -2.651 18.610 1.00 98.25 89 LEU A O 1
ATOM 700 N N . GLU A 1 90 ? -8.839 -4.002 16.805 1.00 97.56 90 GLU A N 1
ATOM 701 C CA . GLU A 1 90 ? -10.168 -4.603 16.989 1.00 97.56 90 GLU A CA 1
ATOM 702 C C . GLU A 1 90 ? -10.276 -5.336 18.334 1.00 97.56 90 GLU A C 1
ATOM 704 O O . GLU A 1 90 ? -11.214 -5.098 19.102 1.00 97.56 90 GLU A O 1
ATOM 709 N N . ALA A 1 91 ? -9.282 -6.166 18.672 1.00 97.75 91 ALA A N 1
ATOM 710 C CA . ALA A 1 91 ? -9.241 -6.912 19.931 1.00 97.75 91 ALA A CA 1
ATOM 711 C C . ALA A 1 91 ? -9.203 -5.994 21.166 1.00 97.75 91 ALA A C 1
ATOM 713 O O . ALA A 1 91 ? -9.757 -6.326 22.213 1.00 97.75 91 ALA A O 1
ATOM 714 N N . ASN A 1 92 ? -8.594 -4.813 21.036 1.00 98.06 92 ASN A N 1
ATOM 715 C CA . ASN A 1 92 ? -8.538 -3.794 22.084 1.00 98.06 92 ASN A CA 1
ATOM 716 C C . ASN A 1 92 ? -9.738 -2.824 22.062 1.00 98.06 92 ASN A C 1
ATOM 718 O O . ASN A 1 92 ? -9.731 -1.818 22.773 1.00 98.06 92 ASN A O 1
ATOM 722 N N . GLY A 1 93 ? -10.764 -3.087 21.245 1.00 98.12 93 GLY A N 1
ATOM 723 C CA . GLY A 1 93 ? -11.973 -2.265 21.152 1.00 98.12 93 GLY A CA 1
ATOM 724 C C . GLY A 1 93 ? -11.771 -0.903 20.476 1.00 98.12 93 GLY A C 1
ATOM 725 O O . GLY A 1 93 ? -12.667 -0.060 20.525 1.00 98.12 93 GLY A O 1
ATOM 726 N N . LYS A 1 94 ? -10.626 -0.671 19.824 1.00 98.44 94 LYS A N 1
ATOM 727 C CA . LYS A 1 94 ? -10.272 0.588 19.148 1.00 98.44 94 LYS A CA 1
ATOM 728 C C . LYS A 1 94 ? -10.831 0.640 17.720 1.00 98.44 94 LYS A C 1
ATOM 730 O O . LYS A 1 94 ? -10.089 0.852 16.764 1.00 98.44 94 LYS A O 1
ATOM 735 N N . LYS A 1 95 ? -12.147 0.469 17.582 1.00 97.12 95 LYS A N 1
ATOM 736 C CA . LYS A 1 95 ? -12.832 0.294 16.285 1.00 97.12 95 LYS A CA 1
ATOM 737 C C . LYS A 1 95 ? -12.636 1.452 15.309 1.00 97.12 95 LYS A C 1
ATOM 739 O O . LYS A 1 95 ? -12.459 1.228 14.120 1.00 97.12 95 LYS A O 1
ATOM 744 N N . GLU A 1 96 ? -12.639 2.692 15.798 1.00 98.25 96 GLU A N 1
ATOM 745 C CA . GLU A 1 96 ? -12.418 3.868 14.942 1.00 98.25 96 GLU A CA 1
ATOM 746 C C . GLU A 1 96 ? -11.003 3.873 14.348 1.00 98.25 96 GLU A C 1
ATOM 748 O O . GLU A 1 96 ? -10.832 4.107 13.155 1.00 98.25 96 GLU A O 1
ATOM 753 N N . ALA A 1 97 ? -9.989 3.542 15.155 1.00 98.19 97 ALA A N 1
ATOM 754 C CA . ALA A 1 97 ? -8.613 3.430 14.678 1.00 98.19 97 ALA A CA 1
ATOM 755 C C . ALA A 1 97 ? -8.445 2.255 13.704 1.00 98.19 97 ALA A C 1
ATOM 757 O O . ALA A 1 97 ? -7.761 2.399 12.695 1.00 98.19 97 ALA A O 1
ATOM 758 N N . ALA A 1 98 ? -9.089 1.115 13.980 1.00 98.38 98 ALA A N 1
ATOM 759 C CA . ALA A 1 98 ? -9.088 -0.039 13.086 1.00 98.38 98 ALA A CA 1
ATOM 760 C C . ALA A 1 98 ? -9.732 0.292 11.728 1.00 98.38 98 ALA A C 1
ATOM 762 O O . ALA A 1 98 ? -9.177 -0.055 10.690 1.00 98.38 98 ALA A O 1
ATOM 763 N N . ALA A 1 99 ? -10.849 1.025 11.718 1.00 97.94 99 ALA A N 1
ATOM 764 C CA . ALA A 1 99 ? -11.513 1.453 10.488 1.00 97.94 99 ALA A CA 1
ATOM 765 C C . ALA A 1 99 ? -10.632 2.383 9.637 1.00 97.94 99 ALA A C 1
ATOM 767 O O . ALA A 1 99 ? -10.509 2.171 8.433 1.00 97.94 99 ALA A O 1
ATOM 768 N N . ILE A 1 100 ? -9.972 3.368 10.260 1.00 98.38 100 ILE A N 1
ATOM 769 C CA . ILE A 1 100 ? -9.023 4.255 9.564 1.00 98.38 100 ILE A CA 1
ATOM 770 C C . ILE A 1 100 ? -7.842 3.449 9.010 1.00 98.38 100 ILE A C 1
ATOM 772 O O . ILE A 1 100 ? -7.398 3.682 7.888 1.00 98.38 100 ILE A O 1
ATOM 776 N N . LEU A 1 101 ? -7.331 2.486 9.782 1.00 97.88 101 LEU A N 1
ATOM 777 C CA . LEU A 1 101 ? -6.221 1.654 9.335 1.00 97.88 101 LEU A CA 1
ATOM 778 C C . LEU A 1 101 ? -6.614 0.767 8.148 1.00 97.88 101 LEU A C 1
ATOM 780 O O . LEU A 1 101 ? -5.841 0.639 7.204 1.00 97.88 101 LEU A O 1
ATOM 784 N N . HIS A 1 102 ? -7.825 0.214 8.160 1.00 97.19 102 HIS A N 1
ATOM 785 C CA . HIS A 1 102 ? -8.358 -0.541 7.031 1.00 97.19 102 HIS A CA 1
ATOM 786 C C . HIS A 1 102 ? -8.458 0.327 5.765 1.00 97.19 102 HIS A C 1
ATOM 788 O O . HIS A 1 102 ? -8.064 -0.112 4.688 1.00 97.19 102 HIS A O 1
ATOM 794 N N . GLU A 1 103 ? -8.918 1.577 5.881 1.00 97.88 103 GLU A N 1
ATOM 795 C CA . GLU A 1 103 ? -8.934 2.520 4.752 1.00 97.88 103 GLU A CA 1
ATOM 796 C C . GLU A 1 103 ? -7.516 2.797 4.222 1.00 97.88 103 GLU A C 1
ATOM 798 O O . GLU A 1 103 ? -7.290 2.787 3.010 1.00 97.88 103 GLU A O 1
ATOM 803 N N . ALA A 1 104 ? -6.532 2.956 5.113 1.00 96.81 104 ALA A N 1
ATOM 804 C CA . ALA A 1 104 ? -5.135 3.114 4.715 1.00 96.81 104 ALA A CA 1
ATOM 805 C C . ALA A 1 104 ? -4.602 1.882 3.958 1.00 96.81 104 ALA A C 1
ATOM 807 O O . ALA A 1 104 ? -3.884 2.032 2.969 1.00 96.81 104 ALA A O 1
ATOM 808 N N . MET A 1 105 ? -4.975 0.668 4.375 1.00 96.38 105 MET A N 1
ATOM 809 C CA . MET A 1 105 ? -4.615 -0.572 3.676 1.00 96.38 105 MET A CA 1
ATOM 810 C C . MET A 1 105 ? -5.244 -0.649 2.278 1.00 96.38 105 MET A C 1
ATOM 812 O O . MET A 1 105 ? -4.572 -1.033 1.318 1.00 96.38 105 MET A O 1
ATOM 816 N N . ASP A 1 106 ? -6.504 -0.231 2.129 1.00 96.62 106 ASP A N 1
ATOM 817 C CA . ASP A 1 106 ? -7.161 -0.137 0.821 1.00 96.62 106 ASP A CA 1
ATOM 818 C C . ASP A 1 106 ? -6.425 0.836 -0.110 1.00 96.62 106 ASP A C 1
ATOM 820 O O . ASP A 1 106 ? -6.261 0.570 -1.305 1.00 96.62 106 ASP A O 1
ATOM 824 N N . ASP A 1 107 ? -5.942 1.957 0.421 1.00 96.81 107 ASP A N 1
ATOM 825 C CA . ASP A 1 107 ? -5.161 2.926 -0.343 1.00 96.81 107 ASP A CA 1
ATOM 826 C C . ASP A 1 107 ? -3.764 2.413 -0.710 1.00 96.81 107 ASP A C 1
ATOM 828 O O . ASP A 1 107 ? -3.326 2.626 -1.847 1.00 96.81 107 ASP A O 1
ATOM 832 N N . PHE A 1 108 ? -3.104 1.661 0.176 1.00 95.94 108 PHE A N 1
ATOM 833 C CA . PHE A 1 108 ? -1.878 0.926 -0.152 1.00 95.94 108 PHE A CA 1
ATOM 834 C C . PHE A 1 108 ? -2.104 -0.036 -1.319 1.00 95.94 108 PHE A C 1
ATOM 836 O O . PHE A 1 108 ? -1.344 -0.020 -2.288 1.00 95.94 108 PHE A O 1
ATOM 843 N N . ASN A 1 109 ? -3.185 -0.816 -1.289 1.00 95.94 109 ASN A N 1
ATOM 844 C CA . ASN A 1 109 ? -3.519 -1.744 -2.368 1.00 95.94 109 ASN A CA 1
ATOM 845 C C . ASN A 1 109 ? -3.766 -1.015 -3.698 1.00 95.94 109 ASN A C 1
ATOM 847 O O . ASN A 1 109 ? -3.203 -1.390 -4.729 1.00 95.94 109 ASN A O 1
ATOM 851 N N . LYS A 1 110 ? -4.507 0.101 -3.684 1.00 97.69 110 LYS A N 1
ATOM 852 C CA . LYS A 1 110 ? -4.698 0.947 -4.878 1.00 97.69 110 LYS A CA 1
ATOM 853 C C . LYS A 1 110 ? -3.379 1.526 -5.397 1.00 97.69 110 LYS A C 1
ATOM 855 O O . LYS A 1 110 ? -3.213 1.685 -6.611 1.00 97.69 110 LYS A O 1
ATOM 860 N N . ALA A 1 111 ? -2.459 1.904 -4.509 1.00 96.19 111 ALA A N 1
ATOM 861 C CA . ALA A 1 111 ? -1.134 2.377 -4.895 1.00 96.19 111 ALA A CA 1
ATOM 862 C C . ALA A 1 111 ? -0.311 1.244 -5.526 1.00 96.19 111 ALA A C 1
ATOM 864 O O . ALA A 1 111 ? 0.280 1.446 -6.588 1.00 96.19 111 ALA A O 1
ATOM 865 N N . ASN A 1 112 ? -0.359 0.043 -4.950 1.00 97.06 112 ASN A N 1
ATOM 866 C CA . ASN A 1 112 ? 0.317 -1.150 -5.456 1.00 97.06 112 ASN A CA 1
ATOM 867 C C . ASN A 1 112 ? -0.173 -1.540 -6.858 1.00 97.06 112 ASN A C 1
ATOM 869 O O . ASN A 1 112 ? 0.648 -1.795 -7.738 1.00 97.06 112 ASN A O 1
ATOM 873 N N . ASP A 1 113 ? -1.479 -1.461 -7.124 1.00 97.81 113 ASP A N 1
ATOM 874 C CA . ASP A 1 113 ? -2.040 -1.669 -8.467 1.00 97.81 113 ASP A CA 1
ATOM 875 C C . ASP A 1 113 ? -1.484 -0.675 -9.498 1.00 97.81 113 ASP A C 1
ATOM 877 O O . ASP A 1 113 ? -1.243 -1.014 -10.662 1.00 97.81 113 ASP A O 1
ATOM 881 N N . LYS A 1 114 ? -1.297 0.589 -9.098 1.00 97.88 114 LYS A N 1
ATOM 882 C CA . LYS A 1 114 ? -0.725 1.628 -9.968 1.00 97.88 114 LYS A CA 1
ATOM 883 C C . LYS A 1 114 ? 0.767 1.406 -10.192 1.00 97.88 114 LYS A C 1
ATOM 885 O O . LYS A 1 114 ? 1.219 1.565 -11.324 1.00 97.88 114 LYS A O 1
ATOM 890 N N . LEU A 1 115 ? 1.509 1.017 -9.156 1.00 96.31 115 LEU A N 1
ATOM 891 C CA . LEU A 1 115 ? 2.924 0.664 -9.262 1.00 96.31 115 LEU A CA 1
ATOM 892 C C . LEU A 1 115 ? 3.122 -0.533 -10.193 1.00 96.31 115 LEU A C 1
ATOM 894 O O . LEU A 1 115 ? 3.978 -0.480 -11.069 1.00 96.31 115 LEU A O 1
ATOM 898 N N . GLU A 1 116 ? 2.281 -1.564 -10.097 1.00 96.94 116 GLU A N 1
ATOM 899 C CA . GLU A 1 116 ? 2.345 -2.712 -11.002 1.00 96.94 116 GLU A CA 1
ATOM 900 C C . GLU A 1 116 ? 2.063 -2.310 -12.460 1.00 96.94 116 GLU A C 1
ATOM 902 O O . GLU A 1 116 ? 2.740 -2.772 -13.382 1.00 96.94 116 GLU A O 1
ATOM 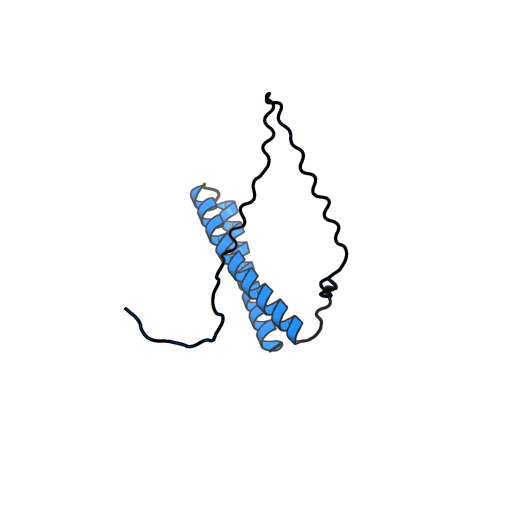907 N N . LYS A 1 117 ? 1.096 -1.410 -12.691 1.00 97.69 117 LYS A N 1
ATOM 908 C CA . LYS A 1 117 ? 0.842 -0.841 -14.026 1.00 97.69 117 LYS A CA 1
ATOM 909 C C . LYS A 1 117 ? 2.040 -0.046 -14.539 1.00 97.69 117 LYS A C 1
ATOM 911 O O . LYS A 1 117 ? 2.418 -0.232 -15.690 1.00 97.69 117 LYS A O 1
ATOM 916 N N . ALA A 1 118 ? 2.647 0.800 -13.708 1.00 95.50 118 ALA A N 1
ATOM 917 C CA . ALA A 1 118 ? 3.839 1.562 -14.079 1.00 95.50 118 ALA A CA 1
ATOM 918 C C . ALA A 1 118 ? 5.008 0.629 -14.428 1.00 95.50 118 ALA A C 1
ATOM 920 O O . ALA A 1 118 ? 5.641 0.784 -15.466 1.00 95.50 118 ALA A O 1
ATOM 921 N N . LEU A 1 119 ? 5.225 -0.405 -13.620 1.00 94.31 119 LEU A N 1
ATOM 922 C CA . LEU A 1 119 ? 6.267 -1.406 -13.815 1.00 94.31 119 LEU A CA 1
ATOM 923 C C . LEU A 1 119 ? 6.104 -2.182 -15.133 1.00 94.31 119 LEU A C 1
ATOM 925 O O . LEU A 1 119 ? 7.097 -2.493 -15.782 1.00 94.31 119 LEU A O 1
ATOM 929 N N . LYS A 1 120 ? 4.867 -2.447 -15.574 1.00 94.19 120 LYS A N 1
ATOM 930 C CA . LYS A 1 120 ? 4.573 -3.050 -16.891 1.00 94.19 120 LYS A CA 1
ATOM 931 C C . LYS A 1 120 ? 4.869 -2.127 -18.078 1.00 94.19 120 LYS A C 1
ATOM 933 O O . LYS A 1 120 ? 5.021 -2.634 -19.179 1.00 94.19 120 LYS A O 1
ATOM 938 N N . LEU A 1 121 ? 4.901 -0.809 -17.874 1.00 94.12 121 LEU A N 1
ATOM 939 C CA . LEU A 1 121 ? 5.222 0.171 -18.921 1.00 94.12 121 LEU A CA 1
ATOM 940 C C . LEU A 1 121 ? 6.727 0.459 -19.023 1.00 94.12 121 LEU A C 1
ATOM 942 O O . LEU A 1 121 ? 7.168 1.000 -20.031 1.00 94.12 121 LEU A O 1
ATOM 946 N N . VAL A 1 122 ? 7.485 0.151 -17.965 1.00 87.94 122 VAL A N 1
ATOM 947 C CA . VAL A 1 122 ? 8.944 0.342 -17.896 1.00 87.94 122 VAL A CA 1
ATOM 948 C C . VAL A 1 122 ? 9.711 -0.922 -18.319 1.00 87.94 122 VAL A C 1
ATOM 950 O O . VAL A 1 122 ? 10.853 -0.807 -18.754 1.00 87.94 122 VAL A O 1
ATOM 953 N N . LYS A 1 123 ? 9.092 -2.103 -18.191 1.00 80.19 123 LYS A N 1
ATOM 954 C CA . LYS A 1 123 ? 9.583 -3.394 -18.709 1.00 80.19 123 LYS A CA 1
ATOM 955 C C . LYS A 1 123 ? 9.512 -3.467 -20.230 1.00 80.19 123 LYS A C 1
ATOM 957 O O . LYS A 1 123 ? 10.451 -4.052 -20.809 1.00 80.19 123 LYS A O 1
#